Protein AF-A0A158DWV9-F1 (afdb_monomer)

Organism: NCBI:txid1777136

Solvent-accessible surface area (backbone atoms only — not comparable to full-atom values): 5989 Å² total; per-residue (Å²): 100,39,86,82,22,37,40,76,56,97,94,41,48,26,40,41,62,66,90,54,46,70,44,78,68,40,79,43,61,42,81,92,73,78,37,62,67,32,29,23,36,86,87,68,46,81,74,46,61,41,45,77,57,53,69,68,62,59,71,70,51,81,73,91,67,80,77,78,72,75,79,73,73,80,74,78,88,62,84,48,73,66,56,55,50,53,54,54,55,63,65,71,77,116

Foldseek 3Di:
DAQVQWDDDPNFIWHHPNVCRPHDWDFDADPVVRHTAFIAHPVRHGPGGIHTDDPVCVVVDDDDDPDPDPPDPPDPDDPDPVRVVVCVVVVVVD

Radius of gyration: 26.88 Å; Cα contacts (8 Å, |Δi|>4): 108; chains: 1; bounding box: 49×37×78 Å

Mean predicted aligned error: 14.06 Å

Structure (mmCIF, N/CA/C/O backbone):
data_AF-A0A158DWV9-F1
#
_entry.id   AF-A0A158DWV9-F1
#
loop_
_atom_site.group_PDB
_atom_site.id
_atom_site.type_symbol
_atom_site.label_atom_id
_atom_site.label_alt_id
_atom_site.label_comp_id
_atom_site.label_asym_id
_atom_site.label_entity_id
_atom_site.label_seq_id
_atom_site.pdbx_PDB_ins_code
_atom_site.Cartn_x
_atom_site.Cartn_y
_atom_site.Cartn_z
_atom_site.occupancy
_atom_site.B_iso_or_equiv
_atom_site.auth_seq_id
_atom_site.auth_comp_id
_atom_site.auth_asym_id
_atom_site.auth_atom_id
_atom_site.pdbx_PDB_model_num
ATOM 1 N N . MET A 1 1 ? 4.757 -8.266 5.694 1.00 77.00 1 MET A N 1
ATOM 2 C CA . MET A 1 1 ? 3.996 -7.002 5.780 1.00 77.00 1 MET A CA 1
ATOM 3 C C . MET A 1 1 ? 4.124 -6.420 7.180 1.00 77.00 1 MET A C 1
ATOM 5 O O . MET A 1 1 ? 4.162 -7.192 8.129 1.00 77.00 1 MET A O 1
ATOM 9 N N . ARG A 1 2 ? 4.217 -5.094 7.329 1.00 81.88 2 ARG A N 1
ATOM 10 C CA . ARG A 1 2 ? 4.232 -4.436 8.646 1.00 81.88 2 ARG A CA 1
ATOM 11 C C . ARG A 1 2 ? 2.802 -4.271 9.188 1.00 81.88 2 ARG A C 1
ATOM 13 O O . ARG A 1 2 ? 1.854 -4.161 8.418 1.00 81.88 2 ARG A O 1
ATOM 20 N N . ARG A 1 3 ? 2.648 -4.199 10.518 1.00 80.94 3 ARG A N 1
ATOM 21 C CA . ARG A 1 3 ? 1.346 -4.025 11.212 1.00 80.94 3 ARG A CA 1
ATOM 22 C C . ARG A 1 3 ? 0.630 -2.706 10.864 1.00 80.94 3 ARG A C 1
ATOM 24 O O . ARG A 1 3 ? -0.524 -2.524 11.212 1.00 80.94 3 ARG A O 1
ATOM 31 N N . ASN A 1 4 ? 1.304 -1.782 10.193 1.00 80.12 4 ASN A N 1
ATOM 32 C CA . ASN A 1 4 ? 0.769 -0.485 9.788 1.00 80.12 4 ASN A CA 1
ATOM 33 C C . ASN A 1 4 ? 0.283 -0.454 8.324 1.00 80.12 4 ASN A C 1
ATOM 35 O O . ASN A 1 4 ? 0.147 0.634 7.777 1.00 80.12 4 ASN A O 1
ATOM 39 N N . GLY A 1 5 ? 0.084 -1.603 7.666 1.00 82.38 5 GLY A N 1
ATOM 40 C CA . GLY A 1 5 ? -0.381 -1.621 6.272 1.00 82.38 5 GLY A CA 1
ATOM 41 C C . GLY A 1 5 ? 0.728 -1.473 5.224 1.00 82.38 5 GLY A C 1
ATOM 42 O O . GLY A 1 5 ? 0.441 -1.439 4.033 1.00 82.38 5 GLY A O 1
ATOM 43 N N . THR A 1 6 ? 1.999 -1.364 5.634 1.00 85.19 6 THR A N 1
ATOM 44 C CA . THR A 1 6 ? 3.108 -1.061 4.713 1.00 85.19 6 THR A CA 1
ATOM 45 C C . THR A 1 6 ? 3.914 -2.305 4.330 1.00 85.19 6 THR A C 1
ATOM 47 O O . THR A 1 6 ? 4.225 -3.165 5.166 1.00 85.19 6 THR A O 1
ATOM 50 N N . VAL A 1 7 ? 4.333 -2.371 3.069 1.00 87.69 7 VAL A N 1
ATOM 51 C CA . VAL A 1 7 ? 5.266 -3.375 2.537 1.00 87.69 7 VAL A CA 1
ATOM 52 C C . VAL A 1 7 ? 6.497 -2.692 1.952 1.00 87.69 7 VAL A C 1
ATOM 54 O O . VAL A 1 7 ? 6.408 -1.588 1.426 1.00 87.69 7 VAL A O 1
ATOM 57 N N . SER A 1 8 ? 7.664 -3.319 2.087 1.00 86.81 8 SER A N 1
ATOM 58 C CA . SER A 1 8 ? 8.923 -2.793 1.557 1.00 8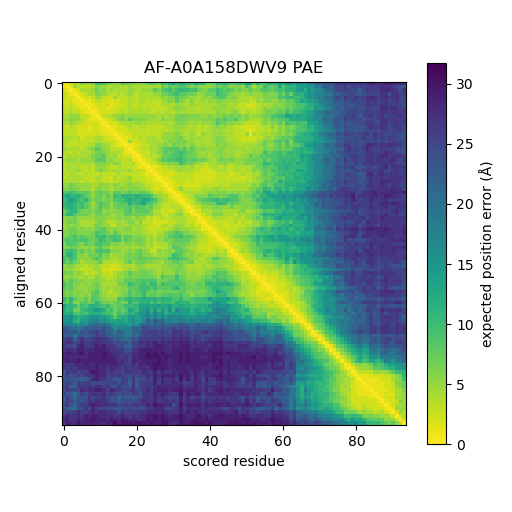6.81 8 SER A CA 1
ATOM 59 C C . SER A 1 8 ? 9.424 -3.668 0.418 1.00 86.81 8 SER A C 1
ATOM 61 O O . SER A 1 8 ? 9.513 -4.884 0.585 1.00 86.81 8 SER A O 1
ATOM 63 N N . TRP A 1 9 ? 9.799 -3.057 -0.699 1.00 84.88 9 TRP A N 1
ATOM 64 C CA . TRP A 1 9 ? 10.407 -3.733 -1.842 1.00 84.88 9 TRP A CA 1
ATOM 65 C C . TRP A 1 9 ? 11.443 -2.812 -2.493 1.00 84.88 9 TRP A C 1
ATOM 67 O O . TRP A 1 9 ? 11.190 -1.619 -2.650 1.00 84.88 9 TRP A O 1
ATOM 77 N N . ALA A 1 10 ? 12.624 -3.347 -2.821 1.00 84.12 10 ALA A N 1
ATOM 78 C CA . ALA A 1 10 ? 13.745 -2.598 -3.411 1.00 84.12 10 ALA A CA 1
ATOM 79 C C . ALA A 1 10 ? 14.084 -1.273 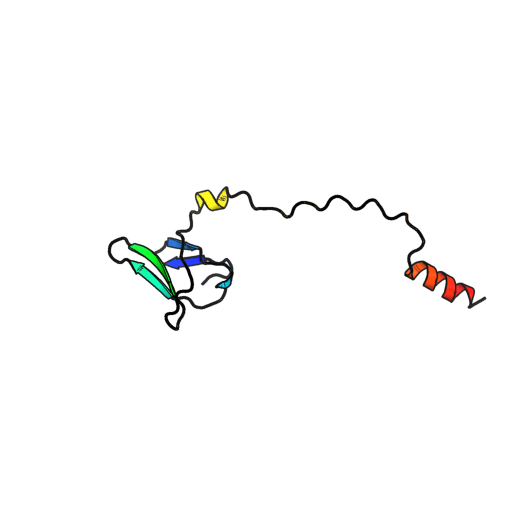-2.681 1.00 84.12 10 ALA A C 1
ATOM 81 O O . ALA A 1 10 ? 14.333 -0.247 -3.307 1.00 84.12 10 ALA A O 1
ATOM 82 N N . GLY A 1 11 ? 14.034 -1.268 -1.342 1.00 83.50 11 GLY A N 1
ATOM 83 C CA . GLY A 1 11 ? 14.301 -0.075 -0.522 1.00 83.50 11 GLY A CA 1
ATOM 84 C C . GLY A 1 11 ? 13.185 0.981 -0.515 1.00 83.50 11 GLY A C 1
ATOM 85 O O . GLY A 1 11 ? 13.301 1.981 0.190 1.00 83.50 11 GLY A O 1
ATOM 86 N N . ARG A 1 12 ? 12.088 0.759 -1.248 1.00 85.50 12 ARG A N 1
ATOM 87 C CA . ARG A 1 12 ? 10.894 1.613 -1.264 1.00 85.50 12 ARG A CA 1
ATOM 88 C C . ARG A 1 12 ? 9.784 1.007 -0.419 1.00 85.50 12 ARG A C 1
ATOM 90 O O . ARG A 1 12 ? 9.728 -0.207 -0.220 1.00 85.50 12 ARG A O 1
ATOM 97 N N . TYR A 1 13 ? 8.893 1.862 0.062 1.00 87.69 13 TYR A N 1
ATOM 98 C CA . TYR A 1 13 ? 7.720 1.468 0.831 1.00 87.69 13 TYR A CA 1
ATOM 99 C C . TYR A 1 13 ? 6.458 1.646 -0.008 1.00 87.69 13 TYR A C 1
ATOM 101 O O . TYR A 1 13 ? 6.369 2.573 -0.810 1.00 87.69 13 TYR A O 1
ATOM 109 N N . PHE A 1 14 ? 5.489 0.763 0.194 1.00 87.31 14 PHE A N 1
ATOM 110 C CA . PHE A 1 14 ? 4.201 0.779 -0.483 1.00 87.31 14 PHE A CA 1
ATOM 111 C C . PHE A 1 14 ? 3.084 0.572 0.536 1.00 87.31 14 PHE A C 1
ATOM 113 O O . PHE A 1 14 ? 3.229 -0.210 1.481 1.00 87.31 14 PHE A O 1
ATOM 120 N N . GLU A 1 15 ? 1.986 1.288 0.344 1.00 86.00 15 GLU A N 1
ATOM 121 C CA . GLU A 1 15 ? 0.743 1.142 1.087 1.00 86.00 15 GLU A CA 1
ATOM 122 C C . GLU A 1 15 ? -0.128 0.067 0.443 1.00 86.00 15 GLU A C 1
ATOM 124 O O . GLU A 1 15 ? -0.248 -0.017 -0.781 1.00 86.00 15 GLU A O 1
ATOM 129 N N . VAL A 1 16 ? -0.731 -0.754 1.293 1.00 86.44 16 VAL A N 1
ATOM 130 C CA . VAL A 1 16 ? -1.632 -1.846 0.930 1.00 86.44 16 VAL A CA 1
ATOM 131 C C . VAL A 1 16 ? -2.952 -1.629 1.685 1.00 86.44 16 VAL A C 1
ATOM 133 O O . VAL A 1 16 ? -2.907 -1.089 2.798 1.00 86.44 16 VAL A O 1
ATOM 136 N N . PRO A 1 17 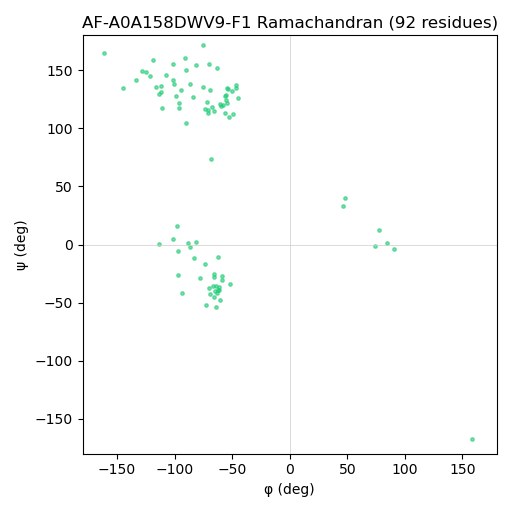? -4.115 -2.024 1.124 1.00 82.88 17 PRO A N 1
ATOM 137 C CA . PRO A 1 17 ? -5.397 -1.968 1.826 1.00 82.88 17 PRO A CA 1
ATOM 138 C C . PRO A 1 17 ? -5.310 -2.536 3.249 1.00 82.88 17 PRO A C 1
ATOM 140 O O . PRO A 1 17 ? -4.648 -3.553 3.492 1.00 82.88 17 PRO A O 1
ATOM 143 N N . TYR A 1 18 ? -5.938 -1.852 4.210 1.00 82.44 18 TYR A N 1
ATOM 144 C CA . TYR A 1 18 ? -5.760 -2.150 5.633 1.00 82.44 18 TYR A CA 1
ATOM 145 C C . TYR A 1 18 ? -6.300 -3.535 6.005 1.00 82.44 18 TYR A C 1
ATOM 147 O O . TYR A 1 18 ? -5.810 -4.145 6.953 1.00 82.44 18 TYR A O 1
ATOM 155 N N . GLU A 1 19 ? -7.258 -4.047 5.240 1.00 83.69 19 GLU A N 1
ATOM 156 C CA . GLU A 1 19 ? -7.871 -5.368 5.357 1.00 83.69 19 GLU A CA 1
ATOM 157 C C . GLU A 1 19 ? -6.835 -6.489 5.219 1.00 83.69 19 GLU A C 1
ATOM 159 O O . GLU A 1 19 ? -6.972 -7.567 5.798 1.00 83.69 19 GLU A O 1
ATOM 164 N N . LEU A 1 20 ? -5.750 -6.214 4.494 1.00 81.75 20 LEU A N 1
ATOM 165 C CA . LEU A 1 20 ? -4.663 -7.158 4.264 1.00 81.75 20 LEU A CA 1
ATOM 166 C C . LEU A 1 20 ? -3.615 -7.106 5.384 1.00 81.75 20 LEU A C 1
ATOM 168 O O . LEU A 1 20 ? -2.666 -7.889 5.382 1.00 81.75 20 LEU A O 1
ATOM 172 N N . THR A 1 21 ? -3.785 -6.219 6.372 1.00 81.81 21 THR A N 1
ATOM 173 C CA . THR A 1 21 ? -2.829 -6.012 7.466 1.00 81.81 21 THR A CA 1
ATOM 174 C C . THR A 1 21 ? -2.596 -7.247 8.310 1.00 81.81 21 THR A C 1
ATOM 176 O O . THR A 1 21 ? -3.500 -7.780 8.938 1.00 81.81 21 THR A O 1
ATOM 179 N N . GLY A 1 22 ? -1.329 -7.669 8.359 1.00 79.50 22 GLY A N 1
ATOM 180 C CA . GLY A 1 22 ? -0.900 -8.866 9.081 1.00 79.50 22 GLY A CA 1
ATOM 181 C C . GLY A 1 22 ? -0.925 -10.142 8.238 1.00 79.50 22 GLY A C 1
ATOM 182 O O . GLY A 1 22 ? -0.460 -11.171 8.718 1.00 79.50 22 GLY A O 1
ATOM 183 N N . GLN A 1 23 ? -1.388 -10.077 6.988 1.00 83.50 23 GLN A N 1
ATOM 184 C CA . GLN A 1 23 ? -1.389 -11.215 6.073 1.00 83.50 23 GLN A CA 1
ATOM 185 C C . GLN A 1 23 ? -0.098 -11.272 5.238 1.00 83.50 23 GLN A C 1
ATOM 187 O O . GLN A 1 23 ? 0.653 -10.293 5.112 1.00 83.50 23 GLN A O 1
ATOM 192 N N . ARG A 1 24 ? 0.192 -12.449 4.673 1.00 84.75 24 ARG A N 1
ATOM 193 C CA . ARG A 1 24 ? 1.233 -12.602 3.649 1.00 84.75 24 ARG A CA 1
ATOM 194 C C . ARG A 1 24 ? 0.623 -12.242 2.302 1.00 84.75 24 ARG A C 1
ATOM 196 O O . ARG A 1 24 ? -0.398 -12.795 1.924 1.00 84.75 24 ARG A O 1
ATOM 203 N N . VAL A 1 25 ? 1.273 -11.329 1.593 1.00 86.06 25 VAL A N 1
ATOM 204 C CA . VAL A 1 25 ? 0.851 -10.879 0.266 1.00 86.06 25 VAL A CA 1
ATOM 205 C C . VAL A 1 25 ? 2.016 -10.982 -0.707 1.00 86.06 25 VAL A C 1
ATOM 207 O O . VAL A 1 25 ? 3.178 -10.831 -0.310 1.00 86.06 25 VAL A O 1
ATOM 210 N N . VAL A 1 26 ? 1.701 -11.233 -1.970 1.00 88.19 26 VAL A N 1
ATOM 211 C CA . VAL A 1 26 ? 2.639 -11.274 -3.088 1.00 88.19 26 VAL A CA 1
ATOM 212 C C . VAL A 1 26 ? 2.576 -9.936 -3.811 1.00 88.19 26 VAL A C 1
ATOM 214 O O . VAL A 1 26 ? 1.508 -9.445 -4.170 1.00 88.19 26 VAL A O 1
ATOM 217 N N . LEU A 1 27 ? 3.738 -9.316 -4.000 1.00 87.31 27 LEU A N 1
ATOM 218 C CA . LEU A 1 27 ? 3.852 -8.043 -4.695 1.00 87.31 27 LEU A CA 1
ATOM 219 C C . LEU A 1 27 ? 4.205 -8.308 -6.157 1.00 87.31 27 LEU A C 1
ATOM 221 O O . LEU A 1 27 ? 5.280 -8.840 -6.435 1.00 87.31 27 LEU A O 1
ATOM 225 N N . VAL A 1 28 ? 3.337 -7.918 -7.089 1.00 87.12 28 VAL A N 1
ATOM 226 C CA . VAL A 1 28 ? 3.642 -8.037 -8.515 1.00 87.12 28 VAL A CA 1
ATOM 227 C C . VAL A 1 28 ? 4.189 -6.719 -9.028 1.00 87.12 28 VAL A C 1
ATOM 229 O O . VAL A 1 28 ? 3.541 -5.670 -8.962 1.00 87.12 28 VAL A O 1
ATOM 232 N N . VAL A 1 29 ? 5.398 -6.793 -9.566 1.00 84.94 29 VAL A N 1
ATOM 233 C CA . VAL A 1 29 ? 6.160 -5.642 -10.032 1.00 84.94 29 VAL A CA 1
ATOM 234 C C . VAL A 1 29 ? 6.371 -5.752 -11.532 1.00 84.94 29 VAL A C 1
ATOM 236 O O . VAL A 1 29 ? 6.726 -6.813 -12.039 1.00 84.94 29 VAL A O 1
ATOM 239 N N . SER A 1 30 ? 6.179 -4.642 -12.241 1.00 83.94 30 SER A N 1
ATOM 240 C CA . SER A 1 30 ? 6.616 -4.516 -13.627 1.00 83.94 30 SER A CA 1
ATOM 241 C C . SER A 1 30 ? 8.140 -4.358 -13.647 1.00 83.94 30 SER A C 1
ATOM 243 O O . SER A 1 30 ? 8.647 -3.354 -13.130 1.00 83.94 30 SER A O 1
ATOM 245 N N . PRO A 1 31 ? 8.896 -5.303 -14.235 1.00 80.62 31 PRO A N 1
ATOM 246 C CA . PRO A 1 31 ? 10.355 -5.232 -14.249 1.00 80.62 31 PRO A CA 1
ATOM 247 C C . PRO A 1 31 ? 10.865 -4.046 -15.074 1.00 80.62 31 PRO A C 1
ATOM 249 O O . PRO A 1 31 ? 11.928 -3.510 -14.784 1.00 80.62 31 PRO A O 1
ATOM 252 N N . HIS A 1 32 ? 10.099 -3.606 -16.075 1.00 79.31 32 HIS A N 1
ATOM 253 C CA . HIS A 1 32 ? 10.526 -2.562 -17.004 1.00 79.31 32 HIS A CA 1
ATOM 254 C C . HIS A 1 32 ? 10.424 -1.150 -16.418 1.00 79.31 32 HIS A C 1
ATOM 256 O O . HIS A 1 32 ? 11.187 -0.264 -16.782 1.00 79.31 32 HIS A O 1
ATOM 262 N N . THR A 1 33 ? 9.495 -0.939 -15.485 1.00 75.25 33 THR A N 1
ATOM 263 C CA . THR A 1 33 ? 9.245 0.373 -14.870 1.00 75.25 33 THR A CA 1
ATOM 264 C C . THR A 1 33 ? 9.598 0.401 -13.381 1.00 75.25 33 THR A C 1
ATOM 266 O O . THR A 1 33 ? 9.403 1.422 -12.718 1.00 75.25 33 THR A O 1
ATOM 269 N N . ALA A 1 34 ? 10.081 -0.726 -12.836 1.00 74.94 34 ALA A N 1
ATOM 270 C CA . ALA A 1 34 ? 10.332 -0.940 -11.408 1.00 74.94 34 ALA A CA 1
ATOM 271 C C . ALA A 1 34 ? 9.163 -0.458 -10.526 1.00 74.94 34 ALA A C 1
ATOM 273 O O . ALA A 1 34 ? 9.353 0.071 -9.427 1.00 74.94 34 ALA A O 1
ATOM 274 N N . THR A 1 35 ? 7.941 -0.587 -11.047 1.00 76.19 35 THR A N 1
ATOM 275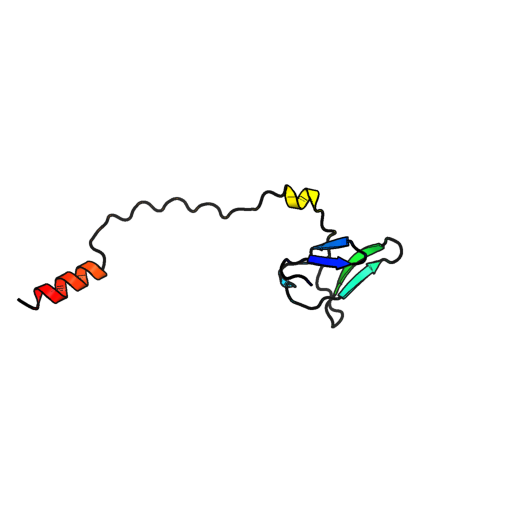 C CA . THR A 1 35 ? 6.723 -0.091 -10.408 1.00 76.19 35 THR A CA 1
ATOM 276 C C . THR A 1 35 ? 5.881 -1.265 -9.971 1.00 76.19 35 THR A C 1
ATOM 278 O O . THR A 1 35 ? 5.707 -2.239 -10.707 1.00 76.19 35 THR A O 1
ATOM 281 N N . VAL A 1 36 ? 5.352 -1.166 -8.760 1.00 80.38 36 VAL A N 1
ATOM 282 C CA . VAL A 1 36 ? 4.413 -2.151 -8.243 1.00 80.38 36 VAL A CA 1
ATOM 283 C C . VAL A 1 36 ? 3.095 -1.962 -8.974 1.00 80.38 36 VAL A C 1
ATOM 285 O O . VAL A 1 36 ? 2.549 -0.864 -8.990 1.00 80.38 36 VAL A O 1
ATOM 288 N N . VAL A 1 37 ? 2.622 -3.025 -9.615 1.00 81.44 37 VAL A N 1
ATOM 289 C CA . VAL A 1 37 ? 1.398 -2.993 -10.421 1.00 81.44 37 VAL A CA 1
ATOM 290 C C . VAL A 1 37 ? 0.210 -3.430 -9.577 1.00 81.44 37 VAL A C 1
ATOM 292 O O . VAL A 1 37 ? -0.866 -2.848 -9.676 1.00 81.44 37 VAL A O 1
ATOM 295 N N . ARG A 1 38 ? 0.391 -4.466 -8.749 1.00 83.00 38 ARG A N 1
ATOM 296 C CA . ARG A 1 38 ? -0.704 -5.081 -7.992 1.00 83.00 38 ARG A CA 1
ATOM 297 C C . ARG A 1 38 ? -0.216 -5.916 -6.813 1.00 83.00 38 ARG A C 1
ATOM 299 O O . ARG A 1 38 ? 0.959 -6.280 -6.731 1.00 83.00 38 ARG A O 1
ATOM 306 N N . VAL A 1 39 ? -1.153 -6.218 -5.923 1.00 86.19 39 VAL A N 1
ATOM 307 C CA . VAL A 1 39 ? -0.993 -7.102 -4.769 1.00 86.19 39 VAL A CA 1
ATOM 308 C C . VAL A 1 39 ? -1.867 -8.332 -4.972 1.00 86.19 39 VAL A C 1
ATOM 310 O O . VAL A 1 39 ? -3.061 -8.217 -5.258 1.00 86.19 39 VAL A O 1
ATOM 313 N N . GLU A 1 40 ? -1.270 -9.503 -4.801 1.00 89.81 40 GLU A N 1
ATOM 314 C CA . GLU A 1 40 ? -1.928 -10.804 -4.895 1.00 89.81 40 GLU A CA 1
ATOM 315 C C . GLU A 1 40 ? -1.831 -11.562 -3.564 1.00 89.81 40 GLU A C 1
ATOM 317 O O . GLU A 1 40 ? -0.977 -11.270 -2.719 1.00 89.81 40 GLU A O 1
ATOM 322 N N . SER A 1 41 ? -2.720 -12.529 -3.356 1.00 85.88 41 SER A N 1
ATOM 323 C CA . SER A 1 41 ? -2.623 -13.504 -2.272 1.00 85.88 41 SER A CA 1
ATOM 324 C C . SER A 1 41 ? -1.551 -14.547 -2.581 1.00 85.88 41 SER A C 1
ATOM 326 O O . SER A 1 41 ? -1.020 -14.631 -3.688 1.00 85.88 41 SER A O 1
ATOM 328 N N . ASP A 1 42 ? -1.256 -15.387 -1.597 1.00 83.62 42 ASP A N 1
ATOM 329 C CA . ASP A 1 42 ? -0.468 -16.604 -1.796 1.00 83.62 42 ASP A CA 1
ATOM 330 C C . ASP A 1 42 ? -1.100 -17.573 -2.813 1.00 83.62 42 ASP A C 1
ATOM 332 O O . ASP A 1 42 ? -0.381 -18.260 -3.534 1.00 83.62 42 ASP A O 1
ATOM 336 N N . THR A 1 43 ? -2.429 -17.587 -2.916 1.00 84.00 43 THR A N 1
ATOM 337 C CA . THR A 1 43 ? -3.200 -18.359 -3.901 1.00 84.00 43 THR A CA 1
ATOM 338 C C . THR A 1 43 ? -3.291 -17.701 -5.286 1.00 84.00 43 THR A C 1
ATOM 340 O O . THR A 1 43 ? -3.945 -18.250 -6.171 1.00 84.00 43 THR A O 1
ATOM 343 N N . GLY A 1 44 ? -2.652 -16.543 -5.500 1.00 81.06 44 GLY A N 1
ATOM 344 C CA . GLY A 1 44 ? -2.685 -15.809 -6.774 1.00 81.06 44 GLY A CA 1
ATOM 345 C C . GLY A 1 44 ? -3.973 -15.013 -7.016 1.00 81.06 44 GLY A C 1
ATOM 346 O O . GLY A 1 44 ? -4.220 -14.546 -8.127 1.00 81.06 44 GLY A O 1
ATOM 347 N N . GLN A 1 45 ? -4.812 -14.840 -5.994 1.00 84.56 45 GLN A N 1
ATOM 348 C CA . GLN A 1 45 ? -6.003 -14.002 -6.071 1.00 84.56 45 GLN A CA 1
ATOM 349 C C . GLN A 1 45 ? -5.607 -12.526 -6.020 1.00 84.56 45 GLN A C 1
ATOM 351 O O . GLN A 1 45 ? -4.818 -12.116 -5.171 1.00 84.56 45 GLN A O 1
ATOM 356 N N . LEU A 1 46 ? -6.193 -11.702 -6.888 1.00 84.00 46 LEU A N 1
ATOM 357 C CA . LEU A 1 46 ? -5.997 -10.256 -6.845 1.00 84.00 46 LEU A CA 1
ATOM 358 C C . LEU A 1 46 ? -6.600 -9.684 -5.552 1.00 84.00 46 LEU A C 1
ATOM 360 O O . LEU A 1 46 ? -7.815 -9.731 -5.363 1.00 84.00 46 LEU A O 1
ATOM 364 N N . LEU A 1 47 ? -5.755 -9.136 -4.677 1.00 81.31 47 LEU A N 1
ATOM 365 C CA . LEU A 1 47 ? -6.175 -8.557 -3.398 1.00 81.31 47 LEU A CA 1
ATOM 366 C C . LEU A 1 47 ? -6.340 -7.035 -3.466 1.00 81.31 47 LEU A C 1
ATOM 368 O O . LEU A 1 47 ? -7.111 -6.464 -2.700 1.00 81.31 47 LEU A O 1
ATOM 372 N N . GLY A 1 48 ? -5.628 -6.367 -4.376 1.00 80.38 48 GLY A N 1
ATOM 373 C CA . GLY A 1 48 ? -5.770 -4.928 -4.580 1.00 80.38 48 GLY A CA 1
ATOM 374 C C . GLY A 1 48 ? -4.564 -4.272 -5.244 1.00 80.38 48 GLY A C 1
ATOM 375 O O . GLY A 1 48 ? -3.671 -4.935 -5.773 1.00 80.38 48 GLY A O 1
ATOM 376 N N . ALA A 1 49 ? -4.544 -2.942 -5.210 1.00 78.94 49 ALA A N 1
ATOM 377 C CA . ALA A 1 49 ? -3.415 -2.138 -5.662 1.00 78.94 49 ALA A CA 1
ATOM 378 C C . ALA A 1 49 ? -2.432 -1.875 -4.509 1.00 78.94 49 ALA A C 1
ATOM 380 O O . ALA A 1 49 ? -2.835 -1.788 -3.349 1.00 78.94 49 ALA A O 1
ATOM 381 N N . ALA A 1 50 ? -1.148 -1.723 -4.838 1.00 83.12 50 ALA A N 1
ATOM 382 C CA . ALA A 1 50 ? -0.135 -1.226 -3.912 1.00 83.12 50 ALA A CA 1
ATOM 383 C C . ALA A 1 50 ? 0.319 0.157 -4.373 1.00 83.12 50 ALA A C 1
ATOM 385 O O . ALA A 1 50 ? 0.875 0.308 -5.462 1.00 83.12 50 ALA A O 1
ATOM 386 N N . THR A 1 51 ? 0.089 1.157 -3.532 1.00 84.00 51 THR A N 1
ATOM 387 C CA . THR A 1 51 ? 0.416 2.550 -3.842 1.00 84.00 51 THR A CA 1
ATOM 388 C C . THR A 1 51 ? 1.795 2.876 -3.278 1.00 84.00 51 THR A C 1
ATOM 390 O O . THR A 1 51 ? 2.058 2.544 -2.122 1.00 84.00 51 THR A O 1
ATOM 393 N N . PRO A 1 52 ? 2.705 3.515 -4.033 1.00 84.44 52 PRO A N 1
ATOM 394 C CA . PRO A 1 52 ? 3.972 3.987 -3.481 1.00 84.44 52 PRO A CA 1
ATOM 395 C C . PRO A 1 52 ? 3.733 4.896 -2.271 1.00 84.44 52 PRO A C 1
ATOM 397 O O . PRO A 1 52 ? 2.955 5.844 -2.352 1.00 84.44 52 PRO A O 1
ATOM 400 N N . LEU A 1 53 ? 4.398 4.604 -1.152 1.00 83.62 53 LEU A N 1
ATOM 401 C CA . LEU A 1 53 ? 4.299 5.426 0.048 1.00 83.62 53 LEU A CA 1
ATOM 402 C C . LEU A 1 53 ? 5.029 6.750 -0.191 1.00 83.62 53 LEU A C 1
ATOM 404 O O . LEU A 1 53 ? 6.254 6.775 -0.326 1.00 83.62 53 LEU A O 1
ATOM 408 N N . ASP A 1 54 ? 4.280 7.847 -0.174 1.00 84.06 54 ASP A N 1
ATOM 409 C CA . ASP A 1 54 ? 4.838 9.194 -0.128 1.00 84.06 54 ASP A CA 1
ATOM 410 C C . ASP A 1 54 ? 5.006 9.631 1.333 1.00 84.06 54 ASP A C 1
ATOM 412 O O . ASP A 1 54 ? 4.047 9.965 2.032 1.00 84.06 54 ASP A O 1
ATOM 416 N N . LEU A 1 55 ? 6.254 9.618 1.806 1.00 81.00 55 LEU A N 1
ATOM 417 C CA . LEU A 1 55 ? 6.598 10.001 3.176 1.00 81.00 55 LEU A CA 1
ATOM 418 C C . LEU A 1 55 ? 6.292 11.476 3.469 1.00 81.00 55 LEU A C 1
ATOM 420 O O . LEU A 1 55 ? 5.880 11.798 4.587 1.00 81.00 55 LEU A O 1
ATOM 424 N N . VAL A 1 56 ? 6.476 12.363 2.489 1.00 83.94 56 VAL A N 1
ATOM 425 C CA . VAL A 1 56 ? 6.266 13.806 2.656 1.00 83.94 56 VAL A CA 1
ATOM 426 C C . VAL A 1 56 ? 4.771 14.084 2.744 1.00 83.94 56 VAL A C 1
ATOM 428 O O . VAL A 1 56 ? 4.306 14.664 3.729 1.00 83.94 56 VAL A O 1
ATOM 431 N N . ALA A 1 57 ? 3.996 13.587 1.778 1.00 79.81 57 ALA A N 1
ATOM 432 C CA . ALA A 1 57 ? 2.546 13.751 1.785 1.00 79.81 57 ALA A CA 1
ATOM 433 C C . ALA A 1 57 ? 1.898 13.095 3.014 1.00 79.81 57 ALA A C 1
ATOM 435 O O . ALA A 1 57 ? 1.002 13.684 3.620 1.00 79.81 57 ALA A O 1
ATOM 436 N N . ASN A 1 58 ? 2.371 11.917 3.438 1.00 80.44 58 ASN A N 1
ATOM 437 C CA . ASN A 1 58 ? 1.842 11.239 4.621 1.00 80.44 58 ASN A CA 1
ATOM 438 C C . ASN A 1 58 ? 2.135 12.005 5.923 1.00 80.44 58 ASN A C 1
ATOM 440 O O . ASN A 1 58 ? 1.283 12.055 6.810 1.00 80.44 58 ASN A O 1
ATOM 444 N N . THR A 1 59 ? 3.301 12.650 6.029 1.00 83.75 59 THR A N 1
ATOM 445 C CA . THR A 1 59 ? 3.663 13.475 7.197 1.00 83.75 59 THR A CA 1
ATOM 446 C C . THR A 1 59 ? 2.726 14.671 7.348 1.00 83.75 59 THR A C 1
ATOM 448 O O . THR A 1 59 ? 2.279 14.980 8.452 1.00 83.75 59 THR A O 1
ATOM 451 N N . HIS A 1 60 ? 2.379 15.317 6.235 1.00 86.88 60 HIS A N 1
ATOM 452 C CA . HIS A 1 60 ? 1.483 16.474 6.225 1.00 86.88 60 HIS A CA 1
ATOM 453 C C . HIS A 1 60 ? -0.005 16.102 6.106 1.00 86.88 60 HIS A C 1
ATOM 455 O O . HIS A 1 60 ? -0.867 16.985 6.084 1.00 86.88 60 HIS A O 1
ATOM 461 N N . ARG A 1 61 ? -0.345 14.807 6.053 1.00 81.12 61 ARG A N 1
ATOM 462 C CA . ARG A 1 61 ? -1.724 14.348 5.868 1.00 81.12 61 ARG A CA 1
ATOM 463 C C . ARG A 1 61 ? -2.579 14.696 7.083 1.00 81.12 61 ARG A C 1
ATOM 465 O O . ARG A 1 61 ? -2.394 14.175 8.184 1.00 81.12 61 ARG A O 1
ATOM 472 N N . ARG A 1 62 ? -3.608 15.518 6.865 1.00 81.62 62 ARG A N 1
ATOM 473 C CA . ARG A 1 62 ? -4.622 15.798 7.884 1.00 81.62 62 ARG A CA 1
ATOM 474 C C . ARG A 1 62 ? -5.492 14.555 8.084 1.00 81.62 62 ARG A C 1
ATOM 476 O O . ARG A 1 62 ? -6.216 14.141 7.181 1.00 81.62 62 ARG A O 1
ATOM 483 N N . ARG A 1 63 ? -5.408 13.940 9.266 1.00 80.38 63 ARG A N 1
ATOM 484 C CA . ARG A 1 63 ? -6.222 12.765 9.612 1.00 80.38 63 ARG A CA 1
ATOM 485 C C . ARG A 1 63 ? -7.686 13.175 9.754 1.00 80.38 63 ARG A C 1
ATOM 487 O O . ARG A 1 63 ? -7.990 14.150 10.441 1.00 80.38 63 ARG A O 1
ATOM 494 N N . GLN A 1 64 ? -8.580 12.410 9.130 1.00 79.56 64 GLN A N 1
ATOM 495 C CA . GLN A 1 64 ? -10.008 12.467 9.428 1.00 79.56 64 GLN A CA 1
ATOM 496 C C . GLN A 1 64 ? -10.180 12.153 10.918 1.00 79.56 64 GLN A C 1
ATOM 498 O O . GLN A 1 64 ? -9.726 11.116 11.403 1.00 79.56 64 GLN A O 1
ATOM 503 N N . ARG A 1 65 ? -10.755 13.101 11.656 1.00 77.19 65 ARG A N 1
ATOM 504 C CA . ARG A 1 65 ? -11.098 12.931 13.066 1.00 77.19 65 ARG A CA 1
ATOM 505 C C . ARG A 1 65 ? -12.594 12.636 13.116 1.00 77.19 65 ARG A C 1
ATOM 507 O O . ARG A 1 65 ? -13.324 13.304 12.381 1.00 77.19 65 ARG A O 1
ATOM 514 N N . PRO A 1 66 ? -13.054 11.687 13.950 1.00 80.38 66 PRO A N 1
ATOM 515 C CA . PRO A 1 66 ? -14.479 11.537 14.201 1.00 80.38 66 PRO A CA 1
ATOM 516 C C . PRO A 1 66 ? -15.052 12.908 14.553 1.00 80.38 66 PRO A C 1
ATOM 518 O O . PRO A 1 66 ? -14.443 13.637 15.345 1.00 80.38 66 PRO A O 1
ATOM 521 N N . ALA A 1 67 ? -16.169 13.280 13.928 1.00 78.31 67 ALA A N 1
ATOM 522 C CA . ALA A 1 67 ? -16.878 14.484 14.323 1.00 78.31 67 ALA A CA 1
ATOM 523 C C . ALA A 1 67 ? -17.178 14.356 15.819 1.00 78.31 67 ALA A C 1
ATOM 525 O O . ALA A 1 67 ? -17.730 13.345 16.255 1.00 78.31 67 ALA A O 1
ATOM 526 N N . VAL A 1 68 ? -16.736 15.337 16.608 1.00 72.44 68 VAL A N 1
ATOM 527 C CA . VAL A 1 68 ? -17.078 15.406 18.028 1.00 72.44 68 VAL A CA 1
ATOM 528 C C . VAL A 1 68 ? -18.600 15.411 18.078 1.00 72.44 68 VAL A C 1
ATOM 530 O O . VAL A 1 68 ? -19.222 16.333 17.548 1.00 72.44 68 VAL A O 1
ATOM 533 N N . ALA A 1 69 ? -19.190 14.346 18.624 1.00 71.06 69 ALA A N 1
ATOM 534 C CA . ALA A 1 69 ? -20.627 14.299 18.830 1.00 71.06 69 ALA A CA 1
ATOM 535 C C . ALA A 1 69 ? -21.016 15.547 19.641 1.00 71.06 69 ALA A C 1
ATOM 537 O O . ALA A 1 69 ? -20.295 15.882 20.589 1.00 71.06 69 ALA A O 1
ATOM 538 N N . PRO A 1 70 ? -22.085 16.272 19.262 1.00 71.06 70 PRO A N 1
ATOM 539 C CA . PRO A 1 70 ? -22.529 17.421 20.036 1.00 71.06 70 PRO A CA 1
ATOM 540 C C . PRO A 1 70 ? -22.722 16.968 21.480 1.00 71.06 70 PRO A C 1
ATOM 542 O O . PRO A 1 70 ? -23.265 15.888 21.714 1.00 71.06 70 PRO A O 1
ATOM 545 N N . ALA A 1 71 ? -22.219 17.757 22.431 1.00 66.56 71 ALA A N 1
ATOM 546 C CA . ALA A 1 71 ? -22.370 17.462 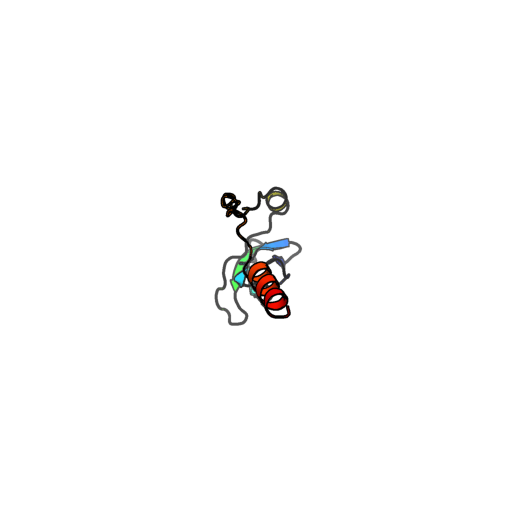23.845 1.00 66.56 71 ALA A CA 1
ATOM 547 C C . ALA A 1 71 ? -23.859 17.238 24.126 1.00 66.56 71 ALA A C 1
ATOM 549 O O . ALA A 1 71 ? -24.659 18.170 24.024 1.00 66.56 71 ALA A O 1
ATOM 550 N N . THR A 1 72 ? -24.239 15.993 24.414 1.00 64.12 72 THR A N 1
A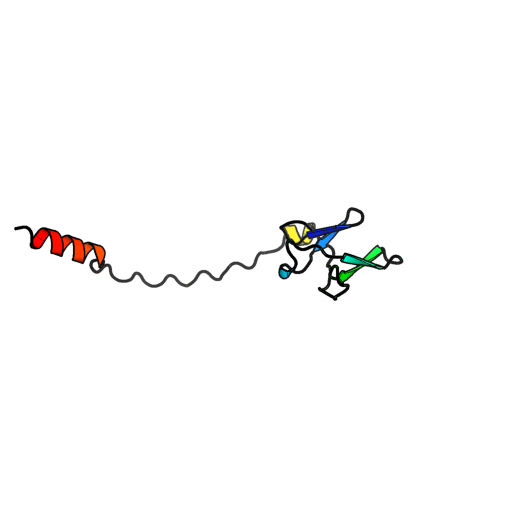TOM 551 C CA . THR A 1 72 ? -25.582 15.679 24.884 1.00 64.12 72 THR A CA 1
ATOM 552 C C . THR A 1 72 ? -25.813 16.555 26.106 1.00 64.12 72 THR A C 1
ATOM 554 O O . THR A 1 72 ? -24.999 16.535 27.032 1.00 64.12 72 THR A O 1
ATOM 557 N N . ALA A 1 73 ? -26.861 17.382 26.068 1.00 64.25 73 ALA A N 1
ATOM 558 C CA . ALA A 1 73 ? -27.225 18.250 27.178 1.00 64.25 73 ALA A CA 1
ATOM 559 C C . ALA A 1 73 ? -27.190 17.444 28.481 1.00 64.25 73 ALA A C 1
ATOM 561 O O . ALA A 1 73 ? -27.664 16.305 28.508 1.00 64.25 73 ALA A O 1
ATOM 562 N N . ALA A 1 74 ? -26.581 18.017 29.523 1.00 62.50 74 ALA A N 1
ATOM 563 C CA . ALA A 1 74 ? -26.458 17.380 30.823 1.00 62.50 74 ALA A CA 1
ATOM 564 C C . ALA A 1 74 ? -27.832 16.859 31.253 1.00 62.50 74 ALA A C 1
ATOM 566 O O . ALA A 1 74 ? -28.760 17.635 31.485 1.00 62.50 74 ALA A O 1
ATOM 567 N N . ILE A 1 75 ? -27.966 15.534 31.302 1.00 63.25 75 ILE A N 1
ATOM 568 C CA . ILE A 1 75 ? -29.140 14.885 31.868 1.00 63.25 75 ILE A CA 1
ATOM 569 C C . ILE A 1 75 ? -29.188 15.374 33.313 1.00 63.25 75 ILE A C 1
ATOM 571 O O . ILE A 1 75 ? -28.213 15.209 34.047 1.00 63.25 75 ILE A O 1
ATOM 575 N N . SER A 1 76 ? -30.272 16.064 33.676 1.00 63.28 76 SER A N 1
ATOM 576 C CA . SER A 1 76 ? -30.499 16.545 35.038 1.00 63.28 76 SER A CA 1
ATOM 577 C C . SER A 1 76 ? -30.175 15.422 36.022 1.00 63.28 76 SER A C 1
ATOM 579 O O . SER A 1 76 ? -30.660 14.300 35.860 1.00 63.28 76 SER A O 1
ATOM 581 N N . ALA A 1 77 ? -29.306 15.726 36.988 1.00 64.06 77 ALA A N 1
ATOM 582 C CA . ALA A 1 77 ? -28.841 14.810 38.018 1.00 64.06 77 ALA A CA 1
ATOM 583 C C 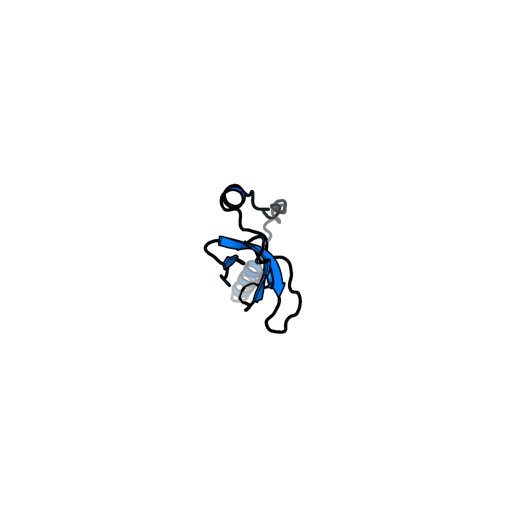. ALA A 1 77 ? -29.988 14.476 38.987 1.00 64.06 77 ALA A C 1
ATOM 585 O O . ALA A 1 77 ? -30.056 14.981 40.104 1.00 64.06 77 ALA A O 1
ATOM 586 N N . GLY A 1 78 ? -30.930 13.655 38.528 1.00 70.31 78 GLY A N 1
ATOM 587 C CA . GLY A 1 78 ? -31.761 12.850 39.410 1.00 70.31 78 GLY A CA 1
ATOM 588 C C . 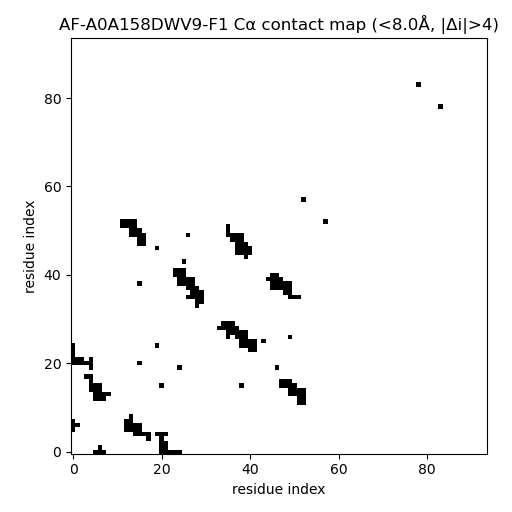GLY A 1 78 ? -30.909 11.742 40.040 1.00 70.31 78 GLY A C 1
ATOM 589 O O . GLY A 1 78 ? -29.889 11.362 39.456 1.00 70.31 78 GLY A O 1
ATOM 590 N N . PRO A 1 79 ? -31.300 11.227 41.217 1.00 72.69 79 PRO A N 1
ATOM 591 C CA . PRO A 1 79 ? -30.523 10.211 41.912 1.00 72.69 79 PRO A CA 1
ATOM 592 C C . PRO A 1 79 ? -30.310 9.000 41.003 1.00 72.69 79 PRO A C 1
ATOM 594 O O . PRO A 1 79 ? -31.255 8.462 40.415 1.00 72.69 79 PRO A O 1
ATOM 597 N N . ASN A 1 80 ? -29.048 8.595 40.866 1.00 79.44 80 ASN A N 1
ATOM 598 C CA . ASN A 1 80 ? -28.674 7.444 40.054 1.00 79.44 80 ASN A CA 1
ATOM 599 C C . ASN A 1 80 ? -29.306 6.174 40.662 1.00 79.44 80 ASN A C 1
ATOM 601 O O . ASN A 1 80 ? -29.518 6.089 41.872 1.00 79.44 80 ASN A O 1
ATOM 605 N N . LEU A 1 81 ? -29.582 5.152 39.848 1.00 78.81 81 LEU A N 1
ATOM 606 C CA . LEU A 1 81 ? -30.164 3.879 40.292 1.00 78.81 81 LEU A CA 1
ATOM 607 C C . LEU A 1 81 ? -29.377 3.261 41.464 1.00 78.81 81 LEU A C 1
ATOM 609 O O . LEU A 1 81 ? -29.951 2.661 42.372 1.00 78.81 81 LEU A O 1
ATOM 613 N N . ILE A 1 82 ? -28.060 3.467 41.468 1.00 81.25 82 ILE A N 1
ATOM 614 C CA . ILE A 1 82 ? -27.150 3.027 42.529 1.00 81.25 82 ILE A CA 1
ATOM 615 C C . ILE A 1 82 ? -27.439 3.766 43.848 1.00 81.25 82 ILE A C 1
ATOM 617 O O . ILE A 1 82 ? -27.559 3.123 44.889 1.00 81.25 82 ILE A O 1
ATOM 621 N N . GLU A 1 83 ? -27.626 5.089 43.811 1.00 81.25 83 GLU A N 1
ATOM 622 C CA . GLU A 1 83 ? -27.968 5.895 44.995 1.00 81.25 83 GLU A CA 1
ATOM 623 C C . GLU A 1 83 ? -29.345 5.529 45.556 1.00 81.25 83 GLU A C 1
ATOM 625 O O . GLU A 1 83 ? -29.499 5.399 46.770 1.00 81.25 83 GLU A O 1
ATOM 630 N N . LEU A 1 84 ? -30.334 5.287 44.688 1.00 84.69 84 LEU A N 1
ATOM 631 C CA . LEU A 1 84 ? -31.669 4.834 45.100 1.00 84.69 84 LEU A CA 1
ATOM 632 C C . LEU A 1 84 ? -31.624 3.467 45.795 1.00 84.69 84 LEU A C 1
ATOM 634 O O . LEU A 1 84 ? -32.329 3.240 46.779 1.00 84.69 84 LEU A O 1
ATOM 638 N N . THR A 1 85 ? -30.782 2.558 45.300 1.00 84.69 85 THR A N 1
ATOM 639 C CA . THR A 1 85 ? -30.624 1.219 45.884 1.00 84.69 85 THR A CA 1
ATOM 640 C C . THR A 1 85 ? -29.944 1.296 47.251 1.00 84.69 85 THR A C 1
ATOM 642 O O . THR A 1 85 ? -30.409 0.669 48.201 1.00 84.69 85 THR A O 1
ATOM 645 N N . HIS A 1 86 ? -28.903 2.123 47.375 1.00 85.25 86 HIS A N 1
ATOM 646 C CA . HIS A 1 86 ? -28.195 2.356 48.634 1.00 85.25 86 HIS A CA 1
ATOM 647 C C . HIS A 1 86 ? -29.122 2.930 49.714 1.00 85.25 86 HIS A C 1
ATOM 649 O O . HIS A 1 86 ? -29.180 2.415 50.826 1.00 85.25 86 HIS A O 1
ATOM 655 N N . GLN A 1 87 ? -29.913 3.953 49.376 1.00 84.31 87 GLN A N 1
ATOM 656 C CA . GLN A 1 87 ? -30.895 4.525 50.302 1.00 84.31 87 GLN A CA 1
ATOM 657 C C . GLN A 1 87 ? -31.949 3.502 50.735 1.00 84.31 87 GLN A C 1
ATOM 659 O O . GLN A 1 87 ? -32.386 3.525 51.879 1.00 84.31 87 GLN A O 1
ATOM 664 N N . ARG A 1 88 ? -32.366 2.600 49.840 1.00 84.12 88 ARG A N 1
ATOM 665 C CA . ARG A 1 88 ? -33.363 1.574 50.164 1.00 84.12 88 ARG A CA 1
ATOM 666 C C . ARG A 1 88 ? -32.825 0.512 51.120 1.00 84.12 88 ARG A C 1
ATOM 668 O O . ARG A 1 88 ? -33.587 0.069 51.969 1.00 84.12 88 ARG A O 1
ATOM 675 N N . HIS A 1 89 ? -31.557 0.125 50.986 1.00 82.19 89 HIS A N 1
ATOM 676 C CA . HIS A 1 89 ? -30.927 -0.862 51.866 1.00 82.19 89 HIS A CA 1
ATOM 677 C C . HIS A 1 89 ? -30.848 -0.344 53.303 1.00 82.19 89 HIS A C 1
ATOM 679 O O . HIS A 1 89 ? -31.411 -0.948 54.205 1.00 82.19 89 HIS A O 1
ATOM 685 N N . TYR A 1 90 ? -30.263 0.840 53.492 1.00 80.50 90 TYR A N 1
ATOM 686 C CA . TYR A 1 90 ? -30.064 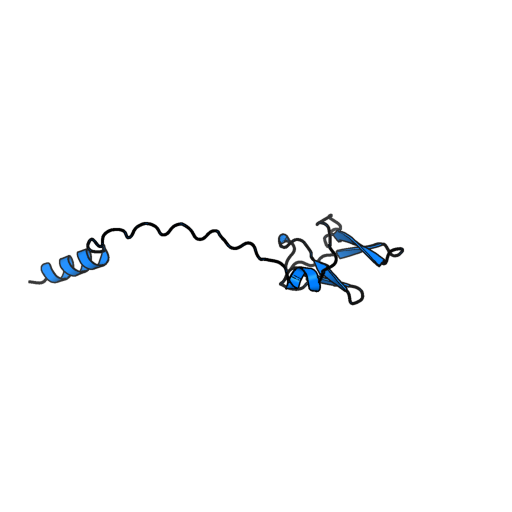1.407 54.827 1.00 80.50 90 TYR A CA 1
ATOM 687 C C . TYR A 1 90 ? -31.343 1.944 55.481 1.00 80.50 90 TYR A C 1
ATOM 689 O O . TYR A 1 90 ? -31.375 2.126 56.688 1.00 80.50 90 TYR A O 1
ATOM 697 N N . ARG A 1 91 ? -32.417 2.182 54.717 1.00 74.94 91 ARG A N 1
ATOM 698 C CA . ARG A 1 91 ? -33.731 2.577 55.261 1.00 74.94 91 ARG A CA 1
ATOM 699 C C . ARG A 1 91 ? -34.581 1.390 55.731 1.00 74.94 91 ARG A C 1
ATOM 701 O O . ARG A 1 91 ? -35.630 1.609 56.317 1.00 74.94 91 ARG A O 1
ATOM 708 N N . LEU A 1 92 ? -34.187 0.159 55.399 1.00 61.56 92 LEU A N 1
ATOM 709 C CA . LEU A 1 92 ? -34.843 -1.077 55.847 1.00 61.56 92 LEU A CA 1
ATOM 710 C C . LEU A 1 92 ? -34.152 -1.698 57.073 1.00 61.56 92 LEU A C 1
ATOM 712 O O . LEU A 1 92 ? -34.650 -2.691 57.596 1.00 61.56 92 LEU A O 1
ATOM 716 N N . GLU A 1 93 ? -33.014 -1.142 57.497 1.00 58.12 93 GLU A N 1
ATOM 717 C CA . GLU A 1 93 ? -32.207 -1.618 58.630 1.00 58.12 93 GLU A CA 1
ATOM 718 C C . GLU A 1 93 ? -32.402 -0.784 59.919 1.00 58.12 93 GLU A C 1
ATOM 720 O O . GLU A 1 93 ? -31.759 -1.088 60.921 1.00 58.12 93 GLU A O 1
ATOM 725 N N . ASP A 1 94 ? -33.322 0.193 59.903 1.00 50.53 94 ASP A N 1
ATOM 726 C CA . ASP A 1 94 ? -33.884 0.923 61.061 1.00 50.53 94 ASP A CA 1
ATOM 727 C C . ASP A 1 94 ? -35.391 0.622 61.193 1.00 50.53 94 ASP A C 1
ATOM 729 O O . ASP A 1 94 ? -35.892 0.531 62.339 1.00 50.53 94 ASP A O 1
#

pLDDT: mean 79.86, std 7.45, range [50.53, 89.81]

Sequence (94 aa):
MRRNGTVSWAGRYFEVPYELTGQRVVLVVSPHTATVVRVESDTGQLLGAATPLDLVANTHRRRQRPAVAPATAAISAGPNLIELTHQRHYRLED

Nearest PDB structures (foldseek):
  9c3c-assembly1_g  TM=1.976E-01  e=3.972E+00  Oryctolagus cuniculus

Secondary structure (DSSP, 8-state):
--TTSEEEETTEEEE--GGGTTS--EEEEETTTTEEEEEE-TTS-EEE--EE--HHHHHT--PPPPP----------PPPHHHHHHHHHHTS--